Protein AF-A0A0K8TBG9-F1 (afdb_monomer_lite)

Foldseek 3Di:
DVLCVLCVLLVNNCLQPVVVLVVVLVVCVVVVVLLQSLLSCVSSVVLVSSLVSQCPDPNVVLSVLSVVQDPDLPDPSLVVLVVCLVVDPDLSSNLSSLVSNDDDQRSVSNLVSPPDDPSVSLSSLSVRHDPVSSVVSLVVVLVVCLVVLPPSSCSSVPPDPSCVSSVVVVD

Organism: Lygus hesperus (NCBI:txid30085)

pLDDT: mean 87.81, std 11.32, range [50.91, 98.06]

Radius of gyration: 16.75 Å; chains: 1; bounding box: 38×32×52 Å

Sequence (171 aa):
EIRDMALKLCNWSFIHNPPQLLKTVEALESAGEITKAAAVAVFGLQLKTAIDLLSVTEHNTVSMALSGYNNDKDSVWRQACTASRLKLQDPYLRAIFAFLTADSDNYNLVLEEEDMAVTDRIAFALSFLSDSKMIDYLIQLTDQLTADGNLAGLILTGMCSASLPLLQQYL

Secondary structure (DSSP, 8-state):
-HHHHHHHHTT-TTTT-HHHHHHHHHHHHHTT-HHHHHHHHHHTT-HHHHHHHHHTSTTHHHHHHHHT--S-TT-HHHHHHHHHHTT--SHHHHHHHHHHT-BTTB-HHHHT-TTS-HHHHHHHHHHHS-HHHHHHHHHHHHHHHHHHT-GGGHHHHTTSGGGHHHHHTT-

InterPro domains:
  IPR037593 MIOS/Sea4 [PTHR16453] (3-171)
  IPR049092 MIOS-like, alpha-solenoid domain [PF21719] (3-128)

Structure (mmCIF, N/CA/C/O backbone):
data_AF-A0A0K8TBG9-F1
#
_entry.id   AF-A0A0K8TBG9-F1
#
loop_
_atom_site.group_PDB
_atom_site.id
_atom_site.type_symbol
_atom_site.label_atom_id
_atom_site.label_alt_id
_atom_site.label_comp_id
_atom_site.label_asym_id
_atom_site.label_entity_id
_atom_site.label_seq_id
_atom_site.pdbx_PDB_ins_code
_atom_site.Cartn_x
_atom_site.Cartn_y
_atom_site.Cartn_z
_atom_site.occupancy
_atom_site.B_iso_or_equiv
_atom_site.auth_seq_id
_atom_site.auth_comp_id
_atom_site.auth_asym_id
_atom_site.auth_atom_id
_atom_site.pdbx_PDB_model_num
ATOM 1 N N . GLU A 1 1 ? -9.922 16.722 8.547 1.00 70.25 1 GLU A N 1
ATOM 2 C CA . GLU A 1 1 ? -9.680 16.810 10.005 1.00 70.25 1 GLU A CA 1
ATOM 3 C C . GLU A 1 1 ? -9.527 15.439 10.669 1.00 70.25 1 GLU A C 1
ATOM 5 O O . GLU A 1 1 ? -8.406 15.103 11.024 1.00 70.25 1 GLU A O 1
ATOM 10 N N . ILE A 1 2 ? -10.576 14.607 10.785 1.00 80.00 2 ILE A N 1
ATOM 11 C CA . ILE A 1 2 ? -10.468 13.277 11.438 1.00 80.00 2 ILE A CA 1
ATOM 12 C C . ILE A 1 2 ? -9.482 12.351 10.700 1.00 80.00 2 ILE A C 1
ATOM 14 O O . ILE A 1 2 ? -8.602 11.762 11.325 1.00 80.00 2 ILE A O 1
ATOM 18 N N . ARG A 1 3 ? -9.567 12.283 9.363 1.00 85.12 3 ARG A N 1
ATOM 19 C CA . ARG A 1 3 ? -8.637 11.508 8.519 1.00 85.12 3 ARG A CA 1
ATOM 20 C C . ARG A 1 3 ? -7.181 11.949 8.707 1.00 85.12 3 ARG A C 1
ATOM 22 O O . ARG A 1 3 ? -6.302 11.110 8.849 1.00 85.12 3 ARG A O 1
ATOM 29 N N . ASP A 1 4 ? -6.931 13.254 8.795 1.00 82.94 4 ASP A N 1
ATOM 30 C CA . ASP A 1 4 ? -5.579 13.798 8.978 1.00 82.94 4 ASP A CA 1
ATOM 31 C C . ASP A 1 4 ? -5.001 13.451 10.356 1.00 82.94 4 ASP A C 1
ATOM 33 O O . ASP A 1 4 ? -3.803 13.204 10.490 1.00 82.94 4 ASP A O 1
ATOM 37 N N . MET A 1 5 ? -5.842 13.418 11.395 1.00 82.56 5 MET A N 1
ATOM 38 C CA . MET A 1 5 ? -5.438 12.961 12.728 1.00 82.56 5 MET A CA 1
ATOM 39 C C . MET A 1 5 ? -5.117 11.464 12.729 1.00 82.56 5 MET A C 1
ATOM 41 O O . MET A 1 5 ? -4.081 11.067 13.258 1.00 82.56 5 MET A O 1
ATOM 45 N N . ALA A 1 6 ? -5.949 10.645 12.086 1.00 84.38 6 ALA A N 1
ATOM 46 C CA . ALA A 1 6 ? -5.712 9.209 11.964 1.00 84.38 6 ALA A CA 1
ATOM 47 C C . ALA A 1 6 ? -4.430 8.900 11.164 1.00 84.38 6 ALA A C 1
ATOM 49 O O . ALA A 1 6 ? -3.628 8.061 11.572 1.00 84.38 6 ALA A O 1
ATOM 50 N N . LEU A 1 7 ? -4.163 9.651 10.090 1.00 87.19 7 LEU A N 1
ATOM 51 C CA . LEU A 1 7 ? -2.911 9.551 9.335 1.00 87.19 7 LEU A CA 1
ATOM 52 C C . LEU A 1 7 ? -1.689 9.921 10.184 1.00 87.19 7 LEU A C 1
ATOM 54 O O . LEU A 1 7 ? -0.645 9.289 10.048 1.00 87.19 7 LEU A O 1
ATOM 58 N N . LYS A 1 8 ? -1.793 10.903 11.089 1.00 85.62 8 LYS A N 1
ATOM 59 C CA . LYS A 1 8 ? -0.709 11.212 12.041 1.00 85.62 8 LYS A CA 1
ATOM 60 C C . LYS A 1 8 ? -0.445 10.056 13.003 1.00 85.62 8 LYS A C 1
ATOM 62 O O . LYS A 1 8 ? 0.717 9.748 13.239 1.00 85.62 8 LYS A O 1
ATOM 67 N N . LEU A 1 9 ? -1.491 9.400 13.512 1.00 83.88 9 LEU A N 1
ATOM 68 C CA . LEU A 1 9 ? -1.347 8.223 14.381 1.00 83.88 9 LEU A CA 1
ATOM 69 C C . LEU A 1 9 ? -0.659 7.058 13.662 1.00 83.88 9 LEU A C 1
ATOM 71 O O . LEU A 1 9 ? 0.145 6.358 14.267 1.00 83.88 9 LEU A O 1
ATOM 75 N N . CYS A 1 10 ? -0.913 6.898 12.362 1.00 85.56 10 CYS A N 1
ATOM 76 C CA . CYS A 1 10 ? -0.253 5.886 11.536 1.00 85.56 10 CYS A CA 1
ATOM 77 C C . CYS A 1 10 ? 1.125 6.326 11.010 1.00 85.56 10 CYS A C 1
ATOM 79 O O . CYS A 1 10 ? 1.722 5.621 10.205 1.00 85.56 10 CYS A O 1
ATOM 81 N N . ASN A 1 11 ? 1.627 7.495 11.424 1.00 86.12 11 ASN A N 1
ATOM 82 C CA . ASN A 1 11 ? 2.865 8.105 10.935 1.00 86.12 11 ASN A CA 1
ATOM 83 C C . ASN A 1 11 ? 2.895 8.367 9.411 1.00 86.12 11 ASN A C 1
ATOM 85 O O . ASN A 1 11 ? 3.962 8.389 8.821 1.00 86.12 11 ASN A O 1
ATOM 89 N N . TRP A 1 12 ? 1.742 8.599 8.772 1.00 90.62 12 TRP A N 1
ATOM 90 C CA . TRP A 1 12 ? 1.574 8.790 7.316 1.00 90.62 12 TRP A CA 1
ATOM 91 C C . TRP A 1 12 ? 1.091 10.186 6.908 1.00 90.62 12 TRP A C 1
ATOM 93 O O . TRP A 1 12 ? 0.703 10.424 5.767 1.00 90.62 12 TRP A O 1
ATOM 103 N N . SER A 1 13 ? 1.143 11.162 7.817 1.00 86.56 13 SER A N 1
ATOM 104 C CA . SER A 1 13 ? 0.717 12.545 7.525 1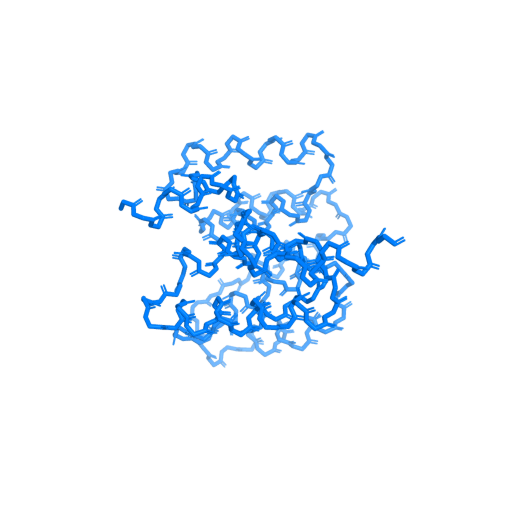.00 86.56 13 SER A CA 1
ATOM 105 C C . SER A 1 13 ? 1.457 13.224 6.355 1.00 86.56 13 SER A C 1
ATOM 107 O O . SER A 1 13 ? 1.013 14.259 5.865 1.00 86.56 13 SER A O 1
ATOM 109 N N . PHE A 1 14 ? 2.556 12.628 5.885 1.00 86.94 14 PHE A N 1
ATOM 110 C CA . PHE A 1 14 ? 3.351 13.081 4.749 1.00 86.94 14 PHE A CA 1
ATOM 111 C C . PHE A 1 14 ? 2.760 12.702 3.380 1.00 86.94 14 PHE A C 1
ATOM 113 O O . PHE A 1 14 ? 3.190 13.264 2.379 1.00 86.94 14 PHE A O 1
ATOM 120 N N . ILE A 1 15 ? 1.823 11.744 3.296 1.00 83.62 15 ILE A N 1
ATOM 121 C CA . ILE A 1 15 ? 1.458 11.085 2.025 1.00 83.62 15 ILE A CA 1
ATOM 122 C C . ILE A 1 15 ? 0.899 12.057 0.972 1.00 83.62 15 ILE A C 1
ATOM 124 O O . ILE A 1 15 ? 1.121 11.890 -0.223 1.00 83.62 15 ILE A O 1
ATOM 128 N N . HIS A 1 16 ? 0.250 13.134 1.419 1.00 83.44 16 HIS A N 1
ATOM 129 C CA . HIS A 1 16 ? -0.283 14.198 0.562 1.00 83.44 16 HIS A CA 1
ATOM 130 C C . HIS A 1 16 ? 0.645 15.430 0.461 1.00 83.44 16 HIS A C 1
ATOM 132 O O . HIS A 1 16 ? 0.248 16.468 -0.066 1.00 83.44 16 HIS A O 1
ATOM 138 N N . ASN A 1 17 ? 1.880 15.340 0.967 1.00 89.81 17 ASN A N 1
ATOM 139 C CA . ASN A 1 17 ? 2.876 16.413 0.992 1.00 89.81 17 ASN A CA 1
ATOM 140 C C . ASN A 1 17 ? 4.202 15.923 0.375 1.00 89.81 17 ASN A C 1
ATOM 142 O O . ASN A 1 17 ? 5.026 15.343 1.086 1.00 89.81 17 ASN A O 1
ATOM 146 N N . PRO A 1 18 ? 4.454 16.176 -0.926 1.00 89.19 18 PRO A N 1
ATOM 147 C CA . PRO A 1 18 ? 5.601 15.593 -1.624 1.00 89.19 18 PRO A CA 1
ATOM 148 C C . PRO A 1 18 ? 6.969 15.879 -0.969 1.00 89.19 18 PRO A C 1
ATOM 150 O O . PRO A 1 18 ? 7.742 14.937 -0.806 1.00 89.19 18 PRO A O 1
ATOM 153 N N . PRO A 1 19 ? 7.287 17.108 -0.507 1.00 92.19 19 PRO A N 1
ATOM 154 C CA . PRO A 1 19 ? 8.527 17.357 0.233 1.00 92.19 19 PRO A CA 1
ATOM 155 C C . PRO A 1 19 ? 8.695 16.524 1.510 1.00 92.19 19 PRO A C 1
ATOM 157 O O . PRO A 1 19 ? 9.807 16.111 1.828 1.00 92.19 19 PRO A O 1
ATOM 160 N N . GLN A 1 20 ? 7.621 16.310 2.274 1.00 93.06 20 GLN A N 1
ATOM 161 C CA . GLN A 1 20 ? 7.688 15.485 3.483 1.00 93.06 20 GLN A CA 1
ATOM 162 C C . GLN A 1 20 ? 7.775 14.004 3.133 1.00 93.06 20 GLN A C 1
ATOM 164 O O . GLN A 1 20 ? 8.534 13.284 3.771 1.00 93.06 20 GLN A O 1
ATOM 169 N N . LEU A 1 21 ? 7.060 13.575 2.093 1.00 93.81 21 LEU A N 1
ATOM 170 C CA . LEU A 1 21 ? 7.111 12.211 1.590 1.00 93.81 21 LEU A CA 1
ATOM 171 C C . LEU A 1 21 ? 8.533 11.820 1.195 1.00 93.81 21 LEU A C 1
ATOM 173 O O . LEU A 1 21 ? 9.009 10.783 1.640 1.00 93.81 21 LEU A O 1
ATOM 177 N N . LEU A 1 22 ? 9.233 12.660 0.426 1.00 95.06 22 LEU A N 1
ATOM 178 C CA . LEU A 1 22 ? 10.615 12.382 0.022 1.00 95.06 22 LEU A CA 1
ATOM 179 C C . LEU A 1 22 ? 11.552 12.255 1.231 1.00 95.06 22 LEU A C 1
ATOM 181 O O . LEU A 1 22 ? 12.341 11.320 1.286 1.00 95.06 22 LEU A O 1
ATOM 185 N N . LYS A 1 23 ? 11.400 13.111 2.250 1.00 95.81 23 LYS A N 1
ATOM 186 C CA . LYS A 1 23 ? 12.166 12.982 3.504 1.00 95.81 23 LYS A CA 1
ATOM 187 C C . LYS A 1 23 ? 11.872 11.679 4.241 1.00 95.81 23 LYS A C 1
ATOM 189 O O . LYS A 1 23 ? 12.774 11.084 4.820 1.00 95.81 23 LYS A O 1
ATOM 194 N N . THR A 1 24 ? 10.614 11.242 4.256 1.00 95.31 24 THR A N 1
ATOM 195 C CA . THR A 1 24 ? 10.256 9.959 4.866 1.00 95.31 24 THR A CA 1
ATOM 196 C C . THR A 1 24 ? 10.839 8.790 4.082 1.00 95.31 24 THR A C 1
ATOM 198 O O . THR A 1 24 ? 11.339 7.851 4.691 1.00 95.31 24 THR A O 1
ATOM 201 N N . VAL A 1 25 ? 10.830 8.861 2.753 1.00 96.75 25 VAL A N 1
ATOM 202 C CA . VAL A 1 25 ? 11.462 7.862 1.886 1.00 96.75 25 VAL A CA 1
ATOM 203 C C . VAL A 1 25 ? 12.968 7.766 2.169 1.00 96.75 25 VAL A C 1
ATOM 205 O O . VAL A 1 25 ? 13.455 6.667 2.408 1.00 96.75 25 VAL A O 1
ATOM 208 N N . GLU A 1 26 ? 13.680 8.894 2.254 1.00 96.81 26 GLU A N 1
ATOM 209 C CA . GLU A 1 26 ? 15.110 8.939 2.620 1.00 96.81 26 GLU A CA 1
ATOM 210 C C . GLU A 1 26 ? 15.377 8.352 4.019 1.00 96.81 26 GLU A C 1
ATOM 212 O O . GLU A 1 26 ? 16.364 7.646 4.240 1.00 96.81 26 GLU A O 1
ATOM 217 N N . ALA A 1 27 ? 14.491 8.622 4.982 1.00 96.62 27 ALA A N 1
ATOM 218 C CA . ALA A 1 27 ? 14.604 8.081 6.334 1.00 96.62 27 ALA A CA 1
ATOM 219 C C . ALA A 1 27 ? 14.397 6.557 6.371 1.00 96.62 27 ALA A C 1
ATOM 221 O O . ALA A 1 27 ? 15.136 5.861 7.066 1.00 96.62 27 ALA A O 1
ATOM 222 N N . LEU A 1 28 ? 13.425 6.037 5.613 1.00 96.38 28 LEU A N 1
ATOM 223 C CA . LEU A 1 28 ? 13.172 4.599 5.480 1.00 96.38 28 LEU A CA 1
ATOM 224 C C . LEU A 1 28 ? 14.326 3.887 4.765 1.00 96.38 28 LEU A C 1
ATOM 226 O O . LEU A 1 28 ? 14.758 2.828 5.212 1.00 96.38 28 LEU A O 1
ATOM 230 N N . GLU A 1 29 ? 14.868 4.492 3.707 1.00 96.50 29 GLU A N 1
ATOM 231 C CA . GLU A 1 29 ? 16.061 3.993 3.017 1.00 96.50 29 GLU A CA 1
ATOM 232 C C . GLU A 1 29 ? 17.256 3.913 3.978 1.00 96.50 29 GLU A C 1
ATOM 234 O O . GLU A 1 29 ? 17.906 2.874 4.079 1.00 96.50 29 GLU A O 1
ATOM 239 N N . SER A 1 30 ? 17.490 4.971 4.762 1.00 96.38 30 SER A N 1
ATOM 240 C CA . SER A 1 30 ? 18.565 5.015 5.766 1.00 96.38 30 SER A CA 1
ATOM 241 C C . SER A 1 30 ? 18.387 3.981 6.886 1.00 96.38 30 SER A C 1
ATOM 243 O O . SER A 1 30 ? 19.370 3.547 7.486 1.00 96.38 30 SER A O 1
ATOM 245 N N . ALA A 1 31 ? 17.146 3.582 7.172 1.00 96.12 31 ALA A N 1
ATOM 246 C CA . ALA A 1 31 ? 16.812 2.526 8.126 1.00 96.12 31 ALA A CA 1
ATOM 247 C C . ALA A 1 31 ? 16.921 1.106 7.532 1.00 96.12 31 ALA A C 1
ATOM 249 O O . ALA A 1 31 ? 16.761 0.128 8.261 1.00 96.12 31 ALA A O 1
ATOM 250 N N . GLY A 1 32 ? 17.199 0.977 6.230 1.00 95.62 32 GLY A N 1
ATOM 251 C CA . GLY A 1 32 ? 17.267 -0.302 5.520 1.00 95.62 32 GLY A CA 1
ATOM 252 C C . GLY A 1 32 ? 15.909 -0.845 5.058 1.00 95.62 32 GLY A C 1
ATOM 253 O O . GLY A 1 32 ? 15.856 -1.919 4.465 1.00 95.62 32 GLY A O 1
ATOM 254 N N . GLU A 1 33 ? 14.811 -0.112 5.264 1.00 96.31 33 GLU A N 1
ATOM 255 C CA . GLU A 1 33 ? 13.458 -0.498 4.841 1.00 96.31 33 GLU A CA 1
ATOM 256 C C . GLU A 1 33 ? 13.192 -0.090 3.378 1.00 96.31 33 GLU A C 1
ATOM 258 O O . GLU A 1 33 ? 12.253 0.647 3.069 1.00 96.31 33 GLU A O 1
ATOM 263 N N . ILE A 1 34 ? 14.040 -0.553 2.453 1.00 97.44 34 ILE A N 1
ATOM 264 C CA . ILE A 1 34 ? 14.048 -0.089 1.054 1.00 97.44 34 ILE A CA 1
ATOM 265 C C . ILE A 1 34 ? 12.740 -0.429 0.322 1.00 97.44 34 ILE A C 1
ATOM 267 O O . ILE A 1 34 ? 12.198 0.407 -0.402 1.00 97.44 34 ILE A O 1
ATOM 271 N N . THR A 1 35 ? 12.198 -1.636 0.507 1.00 97.56 35 THR A N 1
ATOM 272 C CA . THR A 1 35 ? 10.962 -2.069 -0.171 1.00 97.56 35 THR A CA 1
ATOM 273 C C . THR A 1 35 ? 9.750 -1.264 0.291 1.00 97.56 35 THR A C 1
ATOM 275 O O . THR A 1 35 ? 8.944 -0.824 -0.533 1.00 97.56 35 THR A O 1
ATOM 278 N N . LYS A 1 36 ? 9.673 -0.962 1.591 1.00 97.50 36 LYS A N 1
ATOM 279 C CA . LYS A 1 36 ? 8.682 -0.043 2.155 1.00 97.50 36 LYS A CA 1
ATOM 280 C C . LYS A 1 36 ? 8.869 1.384 1.648 1.00 97.50 36 LYS A C 1
ATOM 282 O O . LYS A 1 36 ? 7.885 2.014 1.266 1.00 97.50 36 LYS A O 1
ATOM 287 N N . ALA A 1 37 ? 10.104 1.889 1.602 1.00 97.56 37 ALA A N 1
ATOM 288 C CA . ALA A 1 37 ? 10.408 3.212 1.057 1.00 97.56 37 ALA A CA 1
ATOM 289 C C . ALA A 1 37 ? 9.917 3.339 -0.396 1.00 97.56 37 ALA A C 1
ATOM 291 O O . ALA A 1 37 ? 9.247 4.311 -0.751 1.00 97.56 37 ALA A O 1
ATOM 292 N N . ALA A 1 38 ? 10.166 2.312 -1.213 1.00 98.06 38 ALA A N 1
ATOM 293 C CA . ALA A 1 38 ? 9.673 2.240 -2.581 1.00 98.06 38 ALA A CA 1
ATOM 294 C C . ALA A 1 38 ? 8.137 2.198 -2.643 1.00 98.06 38 ALA A C 1
ATOM 296 O O . ALA A 1 38 ? 7.550 2.921 -3.445 1.00 98.06 38 ALA A O 1
ATOM 297 N N . ALA A 1 39 ? 7.469 1.420 -1.785 1.00 97.62 39 ALA A N 1
ATOM 298 C CA . ALA A 1 39 ? 6.005 1.369 -1.749 1.00 97.62 39 ALA A CA 1
ATOM 299 C C . ALA A 1 39 ? 5.387 2.719 -1.381 1.00 97.62 39 ALA A C 1
ATOM 301 O O . ALA A 1 39 ? 4.499 3.203 -2.083 1.00 97.62 39 ALA A O 1
ATOM 302 N N . VAL A 1 40 ? 5.918 3.377 -0.349 1.00 96.50 40 VAL A N 1
ATOM 303 C CA . VAL A 1 40 ? 5.511 4.729 0.047 1.00 96.50 40 VAL A CA 1
ATOM 304 C C . VAL A 1 40 ? 5.703 5.727 -1.101 1.00 96.50 40 VAL A C 1
ATOM 306 O O . VAL A 1 40 ? 4.807 6.528 -1.376 1.00 96.50 40 VAL A O 1
ATOM 309 N N . ALA A 1 41 ? 6.831 5.656 -1.814 1.00 96.88 41 ALA A N 1
ATOM 310 C CA . ALA A 1 41 ? 7.078 6.490 -2.986 1.00 96.88 41 ALA A CA 1
ATOM 311 C C . ALA A 1 41 ? 6.058 6.230 -4.109 1.00 96.88 41 ALA A C 1
ATOM 313 O O . ALA A 1 41 ? 5.522 7.184 -4.675 1.00 96.88 41 ALA A O 1
ATOM 314 N N . VAL A 1 42 ? 5.736 4.964 -4.401 1.00 96.69 42 VAL A N 1
ATOM 315 C CA . VAL A 1 42 ? 4.729 4.590 -5.408 1.00 96.69 42 VAL A CA 1
ATOM 316 C C . VAL A 1 42 ? 3.335 5.091 -5.024 1.00 96.69 42 VAL A C 1
ATOM 318 O O . VAL A 1 42 ? 2.661 5.687 -5.864 1.00 96.69 42 VAL A O 1
ATOM 321 N N . PHE A 1 43 ? 2.909 4.915 -3.772 1.00 95.44 43 PHE A N 1
ATOM 322 C CA . PHE A 1 43 ? 1.614 5.412 -3.292 1.00 95.44 43 PHE A CA 1
ATOM 323 C C . PHE A 1 43 ? 1.529 6.942 -3.377 1.00 95.44 43 PHE A C 1
ATOM 325 O O . PHE A 1 43 ? 0.504 7.493 -3.768 1.00 95.44 43 PHE A O 1
ATOM 332 N N . GLY A 1 44 ? 2.638 7.637 -3.112 1.00 93.69 44 GLY A N 1
ATOM 333 C CA . GLY A 1 44 ? 2.787 9.078 -3.331 1.00 93.69 44 GLY A CA 1
ATOM 334 C C . GLY A 1 44 ? 2.937 9.520 -4.788 1.00 93.69 44 GLY A C 1
ATOM 335 O O . GLY A 1 44 ? 3.270 10.682 -5.041 1.00 93.69 44 GLY A O 1
ATOM 336 N N . LEU A 1 45 ? 2.763 8.604 -5.746 1.00 93.31 45 LEU A N 1
ATOM 337 C CA . LEU A 1 45 ? 2.940 8.812 -7.186 1.00 93.31 45 LEU A CA 1
ATOM 338 C C . LEU A 1 45 ? 4.350 9.292 -7.589 1.00 93.31 45 LEU A C 1
ATOM 340 O O . LEU A 1 45 ? 4.550 9.802 -8.691 1.00 93.31 45 LEU A O 1
ATOM 344 N N . GLN A 1 46 ? 5.354 9.091 -6.733 1.00 95.44 46 GLN A N 1
ATOM 345 C CA . GLN A 1 46 ? 6.767 9.366 -7.006 1.00 95.44 46 GLN A CA 1
ATOM 346 C C . GLN A 1 46 ? 7.441 8.136 -7.635 1.00 95.44 46 GLN A C 1
ATOM 348 O O . GLN A 1 46 ? 8.416 7.597 -7.110 1.00 95.44 46 GLN A O 1
ATOM 353 N N . LEU A 1 47 ? 6.919 7.680 -8.782 1.00 95.38 47 LEU A N 1
ATOM 354 C CA . LEU A 1 47 ? 7.399 6.465 -9.461 1.00 95.38 47 LEU A CA 1
ATOM 355 C C . LEU A 1 47 ? 8.902 6.499 -9.750 1.00 95.38 47 LEU A C 1
ATOM 357 O O . LEU A 1 47 ? 9.580 5.493 -9.575 1.00 95.38 47 LEU A O 1
ATOM 361 N N . LYS A 1 48 ? 9.433 7.661 -10.148 1.00 96.25 48 LYS A N 1
ATOM 362 C CA . LYS A 1 48 ? 10.865 7.822 -10.419 1.00 96.25 48 LYS A CA 1
ATOM 363 C C . LYS A 1 48 ? 11.715 7.518 -9.183 1.00 96.25 48 LYS A C 1
ATOM 365 O O . LYS A 1 48 ? 12.669 6.761 -9.284 1.00 96.25 48 LYS A O 1
ATOM 370 N N . THR A 1 49 ? 11.329 8.041 -8.021 1.00 96.94 49 THR A N 1
ATOM 371 C CA . THR A 1 49 ? 12.025 7.780 -6.754 1.00 96.94 49 THR A CA 1
ATOM 372 C C . THR A 1 49 ? 12.017 6.290 -6.416 1.00 96.94 49 THR A C 1
ATOM 374 O O . THR A 1 49 ? 13.051 5.741 -6.058 1.00 96.94 49 THR A O 1
ATOM 377 N N . ALA A 1 50 ? 10.880 5.611 -6.591 1.00 97.62 50 ALA A N 1
ATOM 378 C CA . ALA A 1 50 ? 10.793 4.168 -6.366 1.00 97.62 50 ALA A CA 1
ATOM 379 C C . ALA A 1 50 ? 11.674 3.358 -7.338 1.00 97.62 50 ALA A C 1
ATOM 381 O O . ALA A 1 50 ? 12.320 2.395 -6.930 1.00 97.62 50 ALA A O 1
ATOM 382 N N . ILE A 1 51 ? 11.716 3.753 -8.616 1.00 97.75 51 ILE A N 1
ATOM 383 C CA . ILE A 1 51 ? 12.576 3.140 -9.639 1.00 97.75 51 ILE A CA 1
ATOM 384 C C . ILE A 1 51 ? 14.046 3.279 -9.244 1.00 97.75 51 ILE A C 1
ATOM 386 O O . ILE A 1 51 ? 14.759 2.273 -9.244 1.00 97.75 51 ILE A O 1
ATOM 390 N N . ASP A 1 52 ? 14.473 4.490 -8.880 1.00 97.44 52 ASP A N 1
ATOM 391 C CA . ASP A 1 52 ? 15.856 4.791 -8.509 1.00 97.44 52 ASP A CA 1
ATOM 392 C C . ASP A 1 52 ? 16.281 3.955 -7.285 1.00 97.44 52 ASP A C 1
ATOM 394 O O . ASP A 1 52 ? 17.293 3.254 -7.358 1.00 97.44 52 ASP A O 1
ATOM 398 N N . LEU A 1 53 ? 15.455 3.912 -6.229 1.00 97.00 53 LEU A N 1
ATOM 399 C CA . LEU A 1 53 ? 15.692 3.111 -5.016 1.00 97.00 53 LEU A CA 1
ATOM 400 C C . LEU A 1 53 ? 15.873 1.618 -5.306 1.00 97.00 53 LEU A C 1
ATOM 402 O O . LEU A 1 53 ? 16.802 0.985 -4.814 1.00 97.00 53 LEU A O 1
ATOM 406 N N . LEU A 1 54 ? 14.979 1.035 -6.107 1.00 97.38 54 LEU A N 1
ATOM 407 C CA . LEU A 1 54 ? 14.988 -0.404 -6.380 1.00 97.38 54 LEU A CA 1
ATOM 408 C C . LEU A 1 54 ? 16.028 -0.807 -7.437 1.00 97.38 54 LEU A C 1
ATOM 410 O O . LEU A 1 54 ? 16.367 -1.983 -7.545 1.00 97.38 54 LEU A O 1
ATOM 414 N N . SER A 1 55 ? 16.526 0.133 -8.245 1.00 96.81 55 SER A N 1
ATOM 415 C CA . SER A 1 55 ? 17.452 -0.166 -9.349 1.00 96.81 55 SER A CA 1
ATOM 416 C C . SER A 1 55 ? 18.811 -0.694 -8.881 1.00 96.81 55 SER A C 1
ATOM 418 O O . SER A 1 55 ? 19.461 -1.451 -9.604 1.00 96.81 55 SER A O 1
ATOM 420 N N . VAL A 1 56 ? 19.221 -0.315 -7.669 1.00 94.69 56 VAL A N 1
ATOM 421 C CA . VAL A 1 56 ? 20.520 -0.656 -7.073 1.00 94.69 56 VAL A CA 1
ATOM 422 C C . VAL A 1 56 ? 20.458 -1.854 -6.121 1.00 94.69 56 VAL A C 1
ATOM 424 O O . VAL A 1 56 ? 21.479 -2.218 -5.541 1.00 94.69 56 VAL A O 1
ATOM 427 N N . THR A 1 57 ? 19.288 -2.480 -5.964 1.00 94.88 57 THR A N 1
ATOM 428 C CA . THR A 1 57 ? 19.080 -3.641 -5.084 1.00 94.88 57 THR A CA 1
ATOM 429 C C . THR A 1 57 ? 18.845 -4.925 -5.879 1.00 94.88 57 THR A C 1
ATOM 431 O O . THR A 1 57 ? 18.744 -4.929 -7.110 1.00 94.88 57 THR A O 1
ATOM 434 N N . GLU A 1 58 ? 18.695 -6.048 -5.178 1.00 93.31 58 GL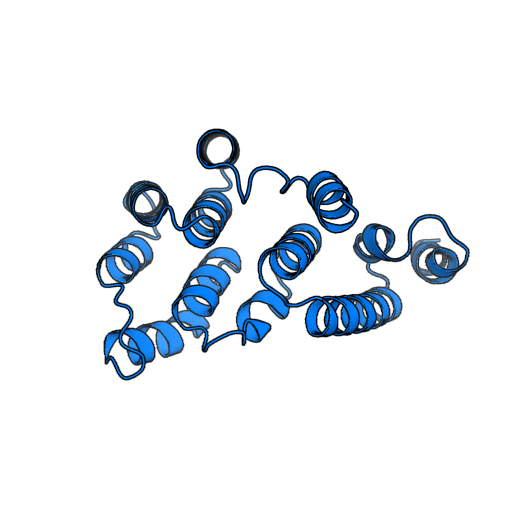U A N 1
ATOM 435 C CA . GLU A 1 58 ? 18.239 -7.322 -5.742 1.00 93.31 58 GLU A CA 1
ATOM 436 C C . GLU A 1 58 ? 16.825 -7.261 -6.358 1.00 93.31 58 GLU A C 1
ATOM 438 O O . GLU A 1 58 ? 16.405 -8.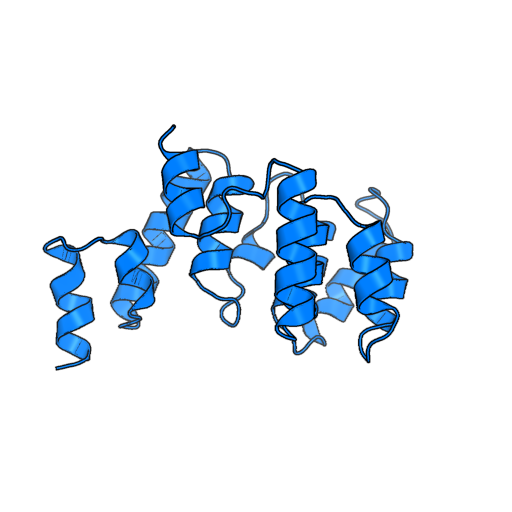191 -7.050 1.00 93.31 58 GLU A O 1
ATOM 443 N N . HIS A 1 59 ? 16.093 -6.162 -6.153 1.00 94.31 59 HIS A N 1
ATOM 444 C CA . HIS A 1 59 ? 14.758 -5.920 -6.698 1.00 94.31 59 HIS A CA 1
ATOM 445 C C . HIS A 1 59 ? 14.765 -5.085 -7.988 1.00 94.31 59 HIS A C 1
ATOM 447 O O . HIS A 1 59 ? 13.727 -4.559 -8.399 1.00 94.31 59 HIS A O 1
ATOM 453 N N . ASN A 1 60 ? 15.901 -5.005 -8.685 1.00 93.31 60 ASN A N 1
ATOM 454 C CA . ASN A 1 60 ? 16.033 -4.304 -9.966 1.00 93.31 60 ASN A CA 1
ATOM 455 C C . ASN A 1 60 ? 15.009 -4.749 -11.036 1.00 93.31 60 ASN A C 1
ATOM 457 O O . ASN A 1 60 ? 14.600 -3.955 -11.881 1.00 93.31 60 ASN A O 1
ATOM 461 N N . THR A 1 61 ? 14.532 -5.994 -10.981 1.00 92.88 61 THR A N 1
ATOM 462 C CA . THR A 1 61 ? 13.458 -6.507 -11.847 1.00 92.88 61 THR A CA 1
ATOM 463 C C . THR A 1 61 ? 12.128 -5.794 -11.603 1.00 92.88 61 THR A C 1
ATOM 465 O O . THR A 1 61 ? 11.395 -5.518 -12.553 1.00 92.88 61 THR A O 1
ATOM 468 N N . VAL A 1 62 ? 11.835 -5.424 -10.353 1.00 94.62 62 VAL A N 1
ATOM 469 C CA . VAL A 1 62 ? 10.674 -4.602 -9.995 1.00 94.62 62 VAL A CA 1
ATOM 470 C C . VAL A 1 62 ? 10.877 -3.170 -10.484 1.00 94.62 62 VAL A C 1
ATOM 472 O O . VAL A 1 62 ? 9.971 -2.627 -11.105 1.00 94.62 62 VAL A O 1
ATOM 475 N N . SER A 1 63 ? 12.070 -2.587 -10.317 1.00 95.25 63 SER A N 1
ATOM 476 C CA . SER A 1 63 ? 12.416 -1.270 -10.892 1.00 95.25 63 SER A CA 1
ATOM 477 C C . SER A 1 63 ? 12.186 -1.222 -12.415 1.00 95.25 63 SER A C 1
ATOM 479 O O . SER A 1 63 ? 11.565 -0.296 -12.949 1.00 95.25 63 SER A O 1
ATOM 481 N N . MET A 1 64 ? 12.598 -2.278 -13.122 1.00 93.56 64 MET A N 1
ATOM 482 C CA . MET A 1 64 ? 12.356 -2.425 -14.556 1.00 93.56 64 MET A CA 1
ATOM 483 C C . MET A 1 64 ? 10.859 -2.533 -14.878 1.00 93.56 64 MET A C 1
ATOM 485 O O . MET A 1 64 ? 10.387 -1.882 -15.810 1.00 93.56 64 MET A O 1
ATOM 489 N N . ALA A 1 65 ? 10.095 -3.305 -14.098 1.00 93.75 65 ALA A N 1
ATOM 490 C CA . ALA A 1 65 ? 8.645 -3.404 -14.264 1.00 93.75 65 ALA A CA 1
ATOM 491 C C . ALA A 1 65 ? 7.946 -2.051 -14.045 1.00 93.75 65 ALA A C 1
ATOM 493 O O . ALA A 1 65 ? 7.080 -1.682 -14.838 1.00 93.75 65 ALA A O 1
ATOM 494 N N . LEU A 1 66 ? 8.362 -1.285 -13.030 1.00 94.81 66 LEU A N 1
ATOM 495 C CA . LEU A 1 66 ? 7.856 0.062 -12.747 1.00 94.81 66 LEU A CA 1
ATOM 496 C C . LEU A 1 66 ? 8.137 1.044 -13.886 1.00 94.81 66 LEU A C 1
ATOM 498 O O . LEU A 1 66 ? 7.277 1.850 -14.227 1.00 94.81 66 LEU A O 1
ATOM 502 N N . SER A 1 67 ? 9.305 0.941 -14.519 1.00 93.56 67 SER A N 1
ATOM 503 C CA . SER A 1 67 ? 9.671 1.775 -15.672 1.00 93.56 67 SER A CA 1
ATOM 504 C C . SER A 1 67 ? 8.767 1.534 -16.890 1.00 93.56 67 SER A C 1
ATOM 506 O O . SER A 1 67 ? 8.622 2.415 -17.734 1.00 93.56 67 SER A O 1
ATOM 508 N N . GLY A 1 68 ? 8.155 0.348 -16.985 1.00 90.19 68 GLY A N 1
ATOM 509 C CA . GLY A 1 68 ? 7.188 -0.009 -18.026 1.00 90.19 68 GLY A CA 1
ATOM 510 C C . GLY A 1 68 ? 5.732 0.331 -17.693 1.00 90.19 68 GLY A C 1
ATOM 511 O O . GLY A 1 68 ? 4.858 0.042 -18.515 1.00 90.19 68 GLY A O 1
ATOM 512 N N . TYR A 1 69 ? 5.462 0.908 -16.514 1.00 91.19 69 TYR A N 1
ATOM 513 C CA . TYR A 1 69 ? 4.108 1.256 -16.095 1.00 91.19 69 TYR A CA 1
ATOM 514 C C . TYR A 1 69 ? 3.433 2.178 -17.111 1.00 91.19 69 TYR A C 1
ATOM 516 O O . TYR A 1 69 ? 3.983 3.189 -17.552 1.00 91.19 69 TYR A O 1
ATOM 524 N N . ASN A 1 70 ? 2.198 1.835 -17.444 1.00 85.56 70 ASN A N 1
ATOM 525 C CA . ASN A 1 70 ? 1.308 2.655 -18.238 1.00 85.56 70 ASN A CA 1
ATOM 526 C C . ASN A 1 70 ? -0.111 2.527 -17.676 1.00 85.56 70 ASN A C 1
ATOM 528 O O . ASN A 1 70 ? -0.437 1.568 -16.983 1.00 85.56 70 ASN A O 1
ATOM 532 N N . ASN A 1 71 ? -0.957 3.505 -17.981 1.00 80.75 71 ASN A N 1
ATOM 533 C CA . ASN A 1 71 ? -2.328 3.551 -17.476 1.00 80.75 71 ASN A CA 1
ATOM 534 C C . ASN A 1 71 ? -3.314 2.721 -18.329 1.00 80.75 71 ASN A C 1
ATOM 536 O O . ASN A 1 71 ? -4.524 2.929 -18.248 1.00 80.75 71 ASN A O 1
ATOM 540 N N . ASP A 1 72 ? -2.817 1.839 -19.203 1.00 85.88 72 ASP A N 1
ATOM 541 C CA . ASP A 1 72 ? -3.660 1.002 -20.054 1.00 85.88 72 ASP A CA 1
ATOM 542 C C . ASP A 1 72 ? -4.088 -0.263 -19.297 1.00 85.88 72 ASP A C 1
ATOM 544 O O . ASP A 1 72 ? -3.279 -1.128 -18.935 1.00 85.88 72 ASP A O 1
ATOM 548 N N . LYS A 1 73 ? -5.400 -0.346 -19.052 1.00 77.25 73 LYS A N 1
ATOM 549 C CA . LYS A 1 73 ? -6.032 -1.375 -18.227 1.00 77.25 73 LYS A CA 1
ATOM 550 C C . LYS A 1 73 ? -6.014 -2.758 -18.870 1.00 77.25 73 LYS A C 1
ATOM 552 O O . LYS A 1 73 ? -6.030 -3.728 -18.119 1.00 77.25 73 LYS A O 1
ATOM 557 N N . ASP A 1 74 ? -5.932 -2.841 -20.196 1.00 77.81 74 ASP A N 1
ATOM 558 C CA . ASP A 1 74 ? -5.914 -4.106 -20.943 1.00 77.81 74 ASP A CA 1
ATOM 559 C C . ASP A 1 74 ? -4.500 -4.481 -21.414 1.00 77.81 74 ASP A C 1
ATOM 561 O O . ASP A 1 74 ? -4.305 -5.408 -22.206 1.00 77.81 74 ASP A O 1
ATOM 565 N N . SER A 1 75 ? -3.485 -3.773 -20.911 1.00 86.75 75 SER A N 1
ATOM 566 C CA . SER A 1 75 ? -2.111 -3.958 -21.348 1.00 86.75 75 SER A CA 1
ATOM 567 C C . SER A 1 75 ? -1.539 -5.324 -20.955 1.00 86.75 75 SER A C 1
ATOM 569 O O . SER A 1 75 ? -1.775 -5.873 -19.874 1.00 86.75 75 SER A O 1
ATOM 571 N N . VAL A 1 76 ? -0.666 -5.838 -21.825 1.00 89.12 76 VAL A N 1
ATOM 572 C CA . VAL A 1 76 ? 0.180 -7.012 -21.542 1.00 89.12 76 VAL A CA 1
ATOM 573 C C . VAL A 1 76 ? 1.018 -6.791 -20.279 1.00 89.12 76 VAL A C 1
ATOM 575 O O . VAL A 1 76 ? 1.257 -7.730 -19.520 1.00 89.12 76 VAL A O 1
ATOM 578 N N . TRP A 1 77 ? 1.426 -5.543 -20.027 1.00 91.56 77 TRP A N 1
ATOM 579 C CA . TRP A 1 77 ? 2.141 -5.155 -18.815 1.00 91.56 77 TRP A CA 1
ATOM 580 C C . TRP A 1 77 ? 1.334 -5.495 -17.559 1.00 91.56 77 TRP A C 1
ATOM 582 O O . TRP A 1 77 ? 1.850 -6.175 -16.673 1.00 91.56 77 TRP A O 1
ATOM 592 N N . ARG A 1 78 ? 0.051 -5.112 -17.512 1.00 90.12 78 ARG A N 1
ATOM 593 C CA . ARG A 1 78 ? -0.800 -5.356 -16.343 1.00 90.12 78 ARG A CA 1
ATOM 594 C C . ARG A 1 78 ? -0.952 -6.847 -16.064 1.00 90.12 78 ARG A C 1
ATOM 596 O O . ARG A 1 78 ? -0.732 -7.278 -14.935 1.00 90.12 78 ARG A O 1
ATOM 603 N N . GLN A 1 79 ? -1.226 -7.643 -17.099 1.00 89.38 79 GLN A N 1
ATOM 604 C CA . GLN A 1 79 ? -1.328 -9.103 -16.977 1.00 89.38 79 GLN A CA 1
ATOM 605 C C . GLN A 1 79 ? -0.024 -9.724 -16.450 1.00 89.38 79 GLN A C 1
ATOM 607 O O . GLN A 1 79 ? -0.049 -10.563 -15.545 1.00 89.38 79 GLN A O 1
ATOM 612 N N . ALA A 1 80 ? 1.125 -9.281 -16.972 1.00 90.31 80 ALA A N 1
ATOM 613 C CA . ALA A 1 80 ? 2.435 -9.757 -16.539 1.00 90.31 80 ALA A CA 1
ATOM 614 C C . ALA A 1 80 ? 2.751 -9.370 -15.083 1.00 90.31 80 ALA A C 1
ATOM 616 O O . ALA A 1 80 ? 3.259 -10.203 -14.324 1.00 90.31 80 ALA A O 1
ATOM 617 N N . CYS A 1 81 ? 2.422 -8.144 -14.666 1.00 91.38 81 CYS A N 1
ATOM 618 C CA . CYS A 1 81 ? 2.595 -7.674 -13.291 1.00 91.38 81 CYS A CA 1
ATOM 619 C C . CYS A 1 81 ? 1.703 -8.435 -12.309 1.00 91.38 81 CYS A C 1
ATOM 621 O O . CYS A 1 81 ? 2.202 -8.920 -11.293 1.00 91.38 81 CYS A O 1
ATOM 623 N N . THR A 1 82 ? 0.421 -8.629 -12.630 1.00 90.25 82 THR A N 1
ATOM 624 C CA . THR A 1 82 ? -0.501 -9.413 -11.795 1.00 90.25 82 THR A CA 1
ATOM 625 C C . THR A 1 82 ? -0.010 -10.852 -11.614 1.00 90.25 82 THR A C 1
ATOM 627 O O . THR A 1 82 ? 0.012 -11.352 -10.490 1.00 90.25 82 THR A O 1
ATOM 630 N N . ALA A 1 83 ? 0.459 -11.505 -12.685 1.00 90.44 83 ALA A N 1
ATOM 631 C CA . ALA A 1 83 ? 1.005 -12.862 -12.607 1.00 90.44 83 ALA A CA 1
ATOM 632 C C . ALA A 1 83 ? 2.324 -12.935 -11.815 1.00 90.44 83 ALA A C 1
ATOM 634 O O . ALA A 1 83 ? 2.591 -13.920 -11.124 1.00 90.44 83 ALA A O 1
ATOM 635 N N . SER A 1 84 ? 3.160 -11.899 -11.910 1.00 91.00 84 SER A N 1
ATOM 636 C CA . SER A 1 84 ? 4.455 -11.841 -11.222 1.00 91.00 84 SER A CA 1
ATOM 637 C C . SER A 1 84 ? 4.325 -11.497 -9.739 1.00 91.00 84 SER A C 1
ATOM 639 O O . SER A 1 84 ? 5.154 -11.951 -8.954 1.00 91.00 84 SER A O 1
ATOM 641 N N . ARG A 1 85 ? 3.271 -10.771 -9.333 1.00 93.19 85 ARG A N 1
ATOM 642 C CA . ARG A 1 85 ? 3.010 -10.391 -7.933 1.00 93.19 85 ARG A CA 1
ATOM 643 C C . ARG A 1 85 ? 3.041 -11.594 -6.990 1.00 93.19 85 ARG A C 1
ATOM 645 O O . ARG A 1 85 ? 3.680 -11.530 -5.949 1.00 93.19 85 ARG A O 1
ATOM 652 N N . LEU A 1 86 ? 2.423 -12.709 -7.386 1.00 89.56 86 LEU A N 1
ATOM 653 C CA . LEU A 1 86 ? 2.345 -13.935 -6.576 1.00 89.56 86 LEU A CA 1
ATOM 654 C C . LEU A 1 86 ? 3.708 -14.602 -6.318 1.00 89.56 86 LEU A C 1
ATOM 656 O O . LEU A 1 86 ? 3.803 -15.495 -5.484 1.00 89.56 86 LEU A O 1
ATOM 660 N N . LYS A 1 87 ? 4.757 -14.203 -7.044 1.00 92.12 87 LYS A N 1
ATOM 661 C CA . LYS A 1 87 ? 6.121 -14.730 -6.885 1.00 92.12 87 LYS A CA 1
ATOM 662 C C . LYS A 1 87 ? 6.989 -13.851 -5.981 1.00 92.12 87 LYS A C 1
ATOM 664 O O . LYS A 1 87 ? 8.114 -14.237 -5.673 1.00 92.12 87 LYS A O 1
ATOM 669 N N . LEU A 1 88 ? 6.501 -12.670 -5.598 1.00 93.69 88 LEU A N 1
ATOM 670 C CA . LEU A 1 88 ? 7.227 -11.736 -4.746 1.00 93.69 88 LEU A CA 1
ATOM 671 C C . LEU A 1 88 ? 7.070 -12.138 -3.278 1.00 93.69 88 LEU A C 1
ATOM 673 O O . LEU A 1 88 ? 5.957 -12.293 -2.776 1.00 93.69 88 LEU A O 1
ATOM 677 N N . GLN A 1 89 ? 8.202 -12.275 -2.592 1.00 93.88 89 GLN A N 1
ATOM 678 C CA . GLN A 1 89 ? 8.236 -12.624 -1.170 1.00 93.88 89 GLN A CA 1
ATOM 679 C C . GLN A 1 89 ? 7.983 -11.410 -0.274 1.00 93.88 89 GLN A C 1
ATOM 681 O O . GLN A 1 89 ? 7.325 -11.533 0.753 1.00 93.88 89 GLN A O 1
ATOM 686 N N . ASP A 1 90 ? 8.468 -10.236 -0.681 1.00 96.50 90 ASP A N 1
ATOM 687 C CA . ASP A 1 90 ? 8.304 -9.009 0.090 1.00 96.50 90 ASP A CA 1
ATOM 688 C C . ASP A 1 90 ? 6.875 -8.436 -0.064 1.00 96.50 90 ASP A C 1
ATOM 690 O O . ASP A 1 90 ? 6.416 -8.235 -1.199 1.00 96.50 90 ASP A O 1
ATOM 694 N N . PRO A 1 91 ? 6.167 -8.159 1.047 1.00 97.25 91 PRO A N 1
ATOM 695 C CA . PRO A 1 91 ? 4.793 -7.661 1.011 1.00 97.25 91 PRO A CA 1
ATOM 696 C C . PRO A 1 91 ? 4.650 -6.268 0.410 1.00 97.25 91 PRO A C 1
ATOM 698 O O . PRO A 1 91 ? 3.664 -5.998 -0.273 1.00 97.25 91 PRO A O 1
ATOM 701 N N . TYR A 1 92 ? 5.626 -5.382 0.604 1.00 97.69 92 TYR A N 1
ATOM 702 C CA . TYR A 1 92 ? 5.571 -4.031 0.054 1.00 97.69 92 TYR A CA 1
ATOM 703 C C . TYR A 1 92 ? 5.742 -4.054 -1.464 1.00 97.69 92 TYR A C 1
ATOM 705 O O . TYR A 1 92 ? 5.042 -3.329 -2.170 1.00 97.69 92 TYR A O 1
ATOM 713 N N . LEU A 1 93 ? 6.583 -4.942 -2.000 1.00 97.56 93 LEU A N 1
ATOM 714 C CA . LEU A 1 93 ? 6.677 -5.145 -3.449 1.00 97.56 93 LEU A CA 1
ATOM 715 C C . LEU A 1 93 ? 5.382 -5.728 -4.034 1.00 97.56 93 LEU A C 1
ATOM 717 O O . LEU A 1 93 ? 4.953 -5.312 -5.116 1.00 97.56 93 LEU A O 1
ATOM 721 N N . ARG A 1 94 ? 4.719 -6.653 -3.320 1.00 97.12 94 ARG A N 1
ATOM 722 C CA . ARG A 1 94 ? 3.383 -7.131 -3.716 1.00 97.12 94 ARG A CA 1
ATOM 723 C C . ARG A 1 94 ? 2.363 -5.998 -3.722 1.00 97.12 94 ARG A C 1
ATOM 725 O O . ARG A 1 94 ? 1.632 -5.863 -4.705 1.00 97.12 94 ARG A O 1
ATOM 732 N N . ALA A 1 95 ? 2.367 -5.163 -2.686 1.00 97.25 95 ALA A N 1
ATOM 733 C CA . ALA A 1 95 ? 1.485 -4.011 -2.551 1.00 97.25 95 ALA A CA 1
ATOM 734 C C . ALA A 1 95 ? 1.703 -2.970 -3.665 1.00 97.25 95 ALA A C 1
ATOM 736 O O . ALA A 1 95 ? 0.733 -2.438 -4.200 1.00 97.25 95 ALA A O 1
ATOM 737 N N . ILE A 1 96 ? 2.949 -2.733 -4.092 1.00 96.81 96 ILE A N 1
ATOM 738 C CA . ILE A 1 96 ? 3.270 -1.877 -5.247 1.00 96.81 96 ILE A CA 1
ATOM 739 C C . ILE A 1 96 ? 2.565 -2.378 -6.512 1.00 96.81 96 ILE A C 1
ATOM 741 O O . ILE A 1 96 ? 1.880 -1.612 -7.191 1.00 96.81 96 ILE A O 1
ATOM 745 N N . PHE A 1 97 ? 2.705 -3.668 -6.837 1.00 95.62 97 PHE A N 1
ATOM 746 C CA . PHE A 1 97 ? 2.050 -4.239 -8.017 1.00 95.62 97 PHE A CA 1
ATOM 747 C C . PHE A 1 97 ? 0.532 -4.258 -7.867 1.00 95.62 97 PHE A C 1
ATOM 749 O O . PHE A 1 97 ? -0.170 -3.944 -8.825 1.00 95.62 97 PHE A O 1
ATOM 756 N N . ALA A 1 98 ? 0.013 -4.579 -6.682 1.00 95.50 98 ALA A N 1
ATOM 757 C CA . ALA A 1 98 ? -1.416 -4.525 -6.401 1.00 95.50 98 ALA A CA 1
ATOM 758 C C . ALA A 1 98 ? -1.987 -3.117 -6.628 1.00 95.50 98 ALA A C 1
ATOM 760 O O . ALA A 1 98 ? -3.019 -2.982 -7.275 1.00 95.50 98 ALA A O 1
ATOM 761 N N . PHE A 1 99 ? -1.287 -2.074 -6.180 1.00 95.25 99 PHE A N 1
ATOM 762 C CA . PHE A 1 99 ? -1.705 -0.686 -6.357 1.00 95.25 99 PHE A CA 1
ATOM 763 C C . PHE A 1 99 ? -1.693 -0.242 -7.820 1.00 95.25 99 PHE A C 1
ATOM 765 O O . PHE A 1 99 ? -2.682 0.290 -8.312 1.00 95.25 99 PHE A O 1
ATOM 772 N N . LEU A 1 100 ? -0.601 -0.500 -8.545 1.00 93.31 100 LEU A N 1
ATOM 773 C CA . LEU A 1 100 ? -0.479 -0.087 -9.949 1.00 93.31 100 LEU A CA 1
ATOM 774 C C . LEU A 1 100 ? -1.378 -0.886 -10.894 1.00 93.31 100 LEU A C 1
ATOM 776 O O . LEU A 1 100 ? -1.670 -0.441 -12.000 1.00 93.31 100 LEU A O 1
ATOM 780 N N . THR A 1 101 ? -1.804 -2.074 -10.470 1.00 92.25 101 THR A N 1
ATOM 781 C CA . THR A 1 101 ? -2.746 -2.917 -11.210 1.00 92.25 101 THR A CA 1
ATOM 782 C C . THR A 1 101 ? -4.148 -2.896 -10.607 1.00 92.25 101 THR A C 1
ATOM 784 O O . THR A 1 101 ? -4.959 -3.745 -10.971 1.00 92.25 101 THR A O 1
ATOM 787 N N . ALA A 1 102 ? -4.459 -1.946 -9.722 1.00 91.19 102 ALA A N 1
ATOM 788 C CA . ALA A 1 102 ? -5.792 -1.774 -9.157 1.00 91.19 102 ALA A CA 1
ATOM 789 C C . ALA A 1 102 ? -6.766 -1.200 -10.198 1.00 91.19 102 ALA A C 1
ATOM 791 O O . ALA A 1 102 ? -6.420 -0.326 -10.995 1.00 91.19 102 ALA A O 1
ATOM 792 N N . ASP A 1 103 ? -8.010 -1.680 -10.183 1.00 84.06 103 ASP A N 1
ATOM 793 C CA . ASP A 1 103 ? -9.098 -1.004 -10.889 1.00 84.06 103 ASP A CA 1
ATOM 794 C C . ASP A 1 103 ? -9.631 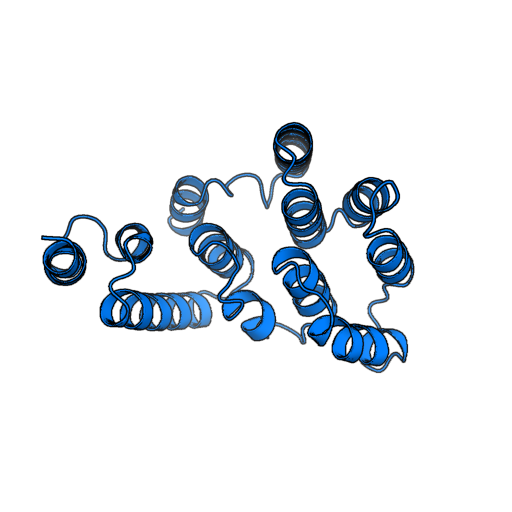0.155 -10.053 1.00 84.06 103 ASP A C 1
ATOM 796 O O . ASP A 1 103 ? -9.456 0.181 -8.839 1.00 84.06 103 ASP A O 1
ATOM 800 N N . SER A 1 104 ? -10.283 1.114 -10.712 1.00 75.19 104 SER A N 1
ATOM 801 C CA . SER A 1 104 ? -10.813 2.341 -10.110 1.00 75.19 104 SER A CA 1
ATOM 802 C C . SER A 1 104 ? -11.534 2.061 -8.776 1.00 75.19 104 SER A C 1
ATOM 804 O O . SER A 1 104 ? -12.634 1.513 -8.763 1.00 75.19 104 SER A O 1
ATOM 806 N N . ASP A 1 105 ? -10.880 2.437 -7.671 1.00 72.06 105 ASP A N 1
ATOM 807 C CA . ASP A 1 105 ? -11.281 2.256 -6.266 1.00 72.06 105 ASP A CA 1
ATOM 808 C C . ASP A 1 105 ? -11.374 0.814 -5.730 1.00 72.06 105 ASP A C 1
ATOM 810 O O . ASP A 1 105 ? -12.060 0.574 -4.727 1.00 72.06 105 ASP A O 1
ATOM 814 N N . ASN A 1 106 ? -10.704 -0.156 -6.354 1.00 88.69 106 ASN A N 1
ATOM 815 C CA . ASN A 1 106 ? -10.538 -1.503 -5.810 1.00 88.69 106 ASN A CA 1
ATOM 816 C C . ASN A 1 106 ? -9.085 -1.748 -5.391 1.00 88.69 106 ASN A C 1
ATOM 818 O O . ASN A 1 106 ? -8.262 -2.208 -6.180 1.00 88.69 106 ASN A O 1
ATOM 822 N N . TYR A 1 10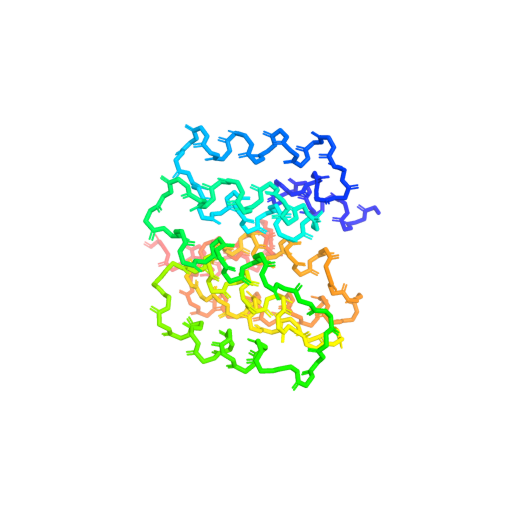7 ? -8.804 -1.473 -4.118 1.00 94.88 107 TYR A N 1
ATOM 823 C CA . TYR A 1 107 ? -7.486 -1.660 -3.514 1.00 94.88 107 TYR A CA 1
ATOM 824 C C . TYR A 1 107 ? -7.423 -2.857 -2.558 1.00 94.88 107 TYR A C 1
ATOM 826 O O . TYR A 1 107 ? -6.509 -2.930 -1.740 1.00 94.88 107 TYR A O 1
ATOM 834 N N . ASN A 1 108 ? -8.363 -3.803 -2.646 1.00 93.44 108 ASN A N 1
ATOM 835 C CA . ASN A 1 108 ? -8.431 -4.942 -1.722 1.00 93.44 108 ASN A CA 1
ATOM 836 C C . ASN A 1 108 ? -7.114 -5.726 -1.681 1.00 93.44 108 ASN A C 1
ATOM 838 O O . ASN A 1 108 ? -6.624 -6.048 -0.609 1.00 93.44 108 ASN A O 1
ATOM 842 N N . LEU A 1 109 ? -6.463 -5.898 -2.836 1.00 94.25 109 LEU A N 1
ATOM 843 C CA . LEU A 1 109 ? -5.160 -6.560 -2.930 1.00 94.25 109 LEU A CA 1
ATOM 844 C C . LEU A 1 109 ? -4.019 -5.842 -2.195 1.00 94.25 109 LEU A C 1
ATOM 846 O O . LEU A 1 109 ? -2.973 -6.445 -2.038 1.00 94.25 109 LEU A O 1
ATOM 850 N N . VAL A 1 110 ? -4.165 -4.571 -1.811 1.00 96.12 110 VAL A N 1
ATOM 851 C CA . VAL A 1 110 ? -3.204 -3.855 -0.950 1.00 96.12 110 VAL A CA 1
ATOM 852 C C . VAL A 1 110 ? -3.634 -3.951 0.515 1.00 96.12 110 VAL A C 1
ATOM 854 O O . VAL A 1 110 ? -2.808 -4.130 1.406 1.00 96.12 110 VAL A O 1
ATOM 857 N N . LEU A 1 111 ? -4.938 -3.826 0.761 1.00 95.12 111 LEU A N 1
ATOM 858 C CA . LEU A 1 111 ? -5.545 -3.819 2.092 1.00 95.12 111 LEU A CA 1
ATOM 859 C C . LEU A 1 111 ? -5.478 -5.188 2.785 1.00 95.12 111 LEU A C 1
ATOM 861 O O . LEU A 1 111 ? -5.333 -5.261 4.002 1.00 95.12 111 LEU A O 1
ATOM 865 N N . GLU A 1 112 ? -5.539 -6.266 2.010 1.00 92.62 112 GLU A N 1
ATOM 866 C CA . GLU A 1 112 ? -5.534 -7.655 2.480 1.00 92.62 112 GLU A CA 1
ATOM 867 C C . GLU A 1 112 ? -4.117 -8.266 2.526 1.00 92.62 112 GLU A C 1
ATOM 869 O O . GLU A 1 112 ? -3.972 -9.451 2.801 1.00 92.62 112 GLU A O 1
ATOM 874 N N . GLU A 1 113 ? -3.048 -7.494 2.280 1.00 94.06 113 GLU A N 1
ATOM 875 C CA . GLU A 1 113 ? -1.667 -7.996 2.404 1.00 94.06 113 GLU A CA 1
ATOM 876 C C . GLU A 1 113 ? -1.308 -8.229 3.882 1.00 94.06 113 GLU A C 1
ATOM 878 O O . GLU A 1 113 ? -0.870 -7.320 4.589 1.00 94.06 113 GLU A O 1
ATOM 883 N N . GLU A 1 114 ? -1.506 -9.459 4.358 1.00 87.69 114 GLU A N 1
ATOM 884 C CA . GLU A 1 114 ? -1.383 -9.838 5.773 1.00 87.69 114 GLU A CA 1
ATOM 885 C C . GLU A 1 114 ? 0.010 -9.578 6.364 1.00 87.69 114 GLU A C 1
ATOM 887 O O . GLU A 1 114 ? 0.112 -9.097 7.495 1.00 87.69 114 GLU A O 1
ATOM 892 N N . ASP A 1 115 ? 1.065 -9.812 5.578 1.00 92.31 115 ASP A N 1
ATOM 893 C CA . ASP A 1 115 ? 2.461 -9.594 5.983 1.00 92.31 115 ASP A CA 1
ATOM 894 C C . ASP A 1 115 ? 2.855 -8.102 6.001 1.00 92.31 115 ASP A C 1
ATOM 896 O O . ASP A 1 115 ? 3.931 -7.743 6.486 1.00 92.31 115 ASP A O 1
ATOM 900 N N . MET A 1 116 ? 2.012 -7.209 5.466 1.00 94.12 116 MET A N 1
ATOM 901 C CA . MET A 1 116 ? 2.237 -5.768 5.551 1.00 94.12 116 MET A CA 1
ATOM 902 C C . MET A 1 116 ? 1.817 -5.252 6.930 1.00 94.12 116 MET A C 1
ATOM 904 O O . MET A 1 116 ? 0.793 -5.661 7.496 1.00 94.12 116 MET A O 1
ATOM 908 N N . ALA A 1 117 ? 2.580 -4.295 7.465 1.00 92.75 117 ALA A N 1
ATOM 909 C CA . ALA A 1 117 ? 2.272 -3.699 8.757 1.00 92.75 117 ALA A CA 1
ATOM 910 C C . ALA A 1 117 ? 0.834 -3.157 8.771 1.00 92.75 117 ALA A C 1
ATOM 912 O O . ALA A 1 117 ? 0.413 -2.415 7.880 1.00 92.75 117 ALA A O 1
ATOM 913 N N . VAL A 1 118 ? 0.074 -3.525 9.805 1.00 91.69 118 VAL A N 1
ATOM 914 C CA . VAL A 1 118 ? -1.332 -3.123 9.973 1.00 91.69 118 VAL A CA 1
ATOM 915 C C . VAL A 1 118 ? -1.473 -1.598 9.927 1.00 91.69 118 VAL A C 1
ATOM 917 O O . VAL A 1 118 ? -2.393 -1.082 9.302 1.00 91.69 118 VAL A O 1
ATOM 920 N N . THR A 1 119 ? -0.524 -0.867 10.518 1.00 91.12 119 THR A N 1
ATOM 921 C CA . THR A 1 119 ? -0.477 0.602 10.480 1.00 91.12 119 THR A CA 1
ATOM 922 C C . THR A 1 119 ? -0.396 1.157 9.065 1.00 91.12 119 THR A C 1
ATOM 924 O O . THR A 1 119 ? -1.083 2.124 8.753 1.00 91.12 119 THR A O 1
ATOM 927 N N . ASP A 1 120 ? 0.408 0.535 8.202 1.00 93.88 120 ASP A N 1
ATOM 928 C CA . ASP A 1 120 ? 0.582 0.973 6.818 1.00 93.88 120 ASP A CA 1
ATOM 929 C C . ASP A 1 120 ? -0.660 0.633 5.983 1.00 93.88 120 ASP A C 1
ATOM 931 O O . ASP A 1 120 ? -1.106 1.451 5.182 1.00 93.88 120 ASP A O 1
ATOM 935 N N . ARG A 1 121 ? -1.298 -0.519 6.236 1.00 95.00 121 ARG A N 1
ATOM 936 C CA . ARG A 1 121 ? -2.596 -0.875 5.636 1.00 95.00 121 ARG A CA 1
ATOM 937 C C . ARG A 1 121 ? -3.709 0.099 6.023 1.00 95.00 121 ARG A C 1
ATOM 939 O O . ARG A 1 121 ? -4.468 0.542 5.162 1.00 95.00 121 ARG A O 1
ATOM 946 N N . ILE A 1 122 ? -3.804 0.455 7.305 1.00 92.56 122 ILE A N 1
ATOM 947 C CA . ILE A 1 122 ? -4.761 1.458 7.798 1.00 92.56 122 ILE A CA 1
ATOM 948 C C . ILE A 1 122 ? -4.479 2.806 7.137 1.00 92.56 122 ILE A C 1
ATOM 950 O O . ILE A 1 122 ? -5.393 3.429 6.602 1.00 92.56 122 ILE A O 1
ATOM 954 N N . ALA A 1 123 ? -3.224 3.254 7.124 1.00 92.31 123 ALA A N 1
ATOM 955 C CA . ALA A 1 123 ? -2.857 4.520 6.507 1.00 92.31 123 ALA A CA 1
ATOM 956 C C . ALA A 1 123 ? -3.174 4.566 5.008 1.00 92.31 123 ALA A C 1
ATOM 958 O O . ALA A 1 123 ? -3.684 5.573 4.510 1.00 92.31 123 ALA A O 1
ATOM 959 N N . PHE A 1 124 ? -2.934 3.463 4.301 1.00 95.19 124 PHE A N 1
ATOM 960 C CA . PHE A 1 124 ? -3.319 3.310 2.908 1.00 95.19 124 PHE A CA 1
ATOM 961 C C . PHE A 1 124 ? -4.844 3.436 2.745 1.00 95.19 124 PHE A C 1
ATOM 963 O O . PHE A 1 124 ? -5.313 4.251 1.951 1.00 95.19 124 PHE A O 1
ATOM 970 N N . ALA A 1 125 ? -5.635 2.718 3.549 1.00 93.94 125 ALA A N 1
ATOM 971 C CA . ALA A 1 125 ? -7.096 2.814 3.527 1.00 93.94 125 ALA A CA 1
ATOM 972 C C . ALA A 1 125 ? -7.592 4.251 3.750 1.00 93.94 125 ALA A C 1
ATOM 974 O O . ALA A 1 125 ? -8.428 4.747 2.996 1.00 93.94 125 ALA A O 1
ATOM 975 N N . LEU A 1 126 ? -7.024 4.942 4.743 1.00 92.12 126 LEU A N 1
ATOM 976 C CA . LEU A 1 126 ? -7.328 6.342 5.043 1.00 92.12 126 LEU A CA 1
ATOM 977 C C . LEU A 1 126 ? -7.020 7.267 3.857 1.00 92.12 126 LEU A C 1
ATOM 979 O O . LEU A 1 126 ? -7.725 8.255 3.674 1.00 92.12 126 LEU A O 1
ATOM 983 N N . SER A 1 127 ? -5.985 6.962 3.072 1.00 91.75 127 SER A N 1
ATOM 984 C CA . SER A 1 127 ? -5.497 7.817 1.983 1.00 91.75 127 SER A CA 1
ATOM 985 C C . SER A 1 127 ? -6.254 7.620 0.667 1.00 91.75 127 SER A C 1
ATOM 987 O O . SER A 1 127 ? -6.426 8.582 -0.080 1.00 91.75 127 SER A O 1
ATOM 989 N N . PHE A 1 128 ? -6.693 6.390 0.371 1.00 92.00 128 PHE A N 1
ATOM 990 C CA . PHE A 1 128 ? -7.187 6.013 -0.961 1.00 92.00 128 PHE A CA 1
ATOM 991 C C . PHE A 1 128 ? -8.649 5.555 -1.006 1.00 92.00 128 PHE A C 1
ATOM 993 O O . PHE A 1 128 ? -9.227 5.523 -2.092 1.00 92.00 128 PHE A O 1
ATOM 1000 N N . LEU A 1 129 ? -9.274 5.205 0.124 1.00 92.62 129 LEU A N 1
ATOM 1001 C CA . LEU A 1 129 ? -10.679 4.792 0.137 1.00 92.62 129 LEU A CA 1
ATOM 1002 C C . LEU A 1 129 ? -11.631 5.968 0.364 1.00 92.62 129 LEU A C 1
ATOM 1004 O O . LEU A 1 129 ? -11.386 6.872 1.166 1.00 92.62 129 LEU A O 1
ATOM 1008 N N . SER A 1 130 ? -12.790 5.890 -0.293 1.00 91.81 130 SER A N 1
ATOM 1009 C CA . SER A 1 130 ? -13.956 6.711 0.034 1.00 91.81 130 SER A CA 1
ATOM 1010 C C . SER A 1 130 ? -14.417 6.472 1.473 1.00 91.81 130 SER A C 1
ATOM 1012 O O . SER A 1 130 ? -14.265 5.364 1.986 1.00 91.81 130 SER A O 1
ATOM 1014 N N . ASP A 1 131 ? -15.090 7.454 2.072 1.00 89.00 131 ASP A N 1
ATOM 1015 C CA . ASP A 1 131 ? -15.555 7.402 3.464 1.00 89.00 131 ASP A CA 1
ATOM 1016 C C . ASP A 1 131 ? -16.326 6.125 3.828 1.00 89.00 131 ASP A C 1
ATOM 1018 O O . ASP A 1 131 ? -16.032 5.520 4.855 1.00 89.00 131 ASP A O 1
ATOM 1022 N N . SER A 1 132 ? -17.245 5.666 2.971 1.00 90.94 132 SER A N 1
ATOM 1023 C CA . SER A 1 132 ? -18.002 4.427 3.200 1.00 90.94 132 SER A CA 1
ATOM 1024 C C . SER A 1 132 ? -17.097 3.193 3.242 1.00 90.94 132 SER A C 1
ATOM 1026 O O . SER A 1 132 ? -17.019 2.522 4.265 1.00 90.94 132 SER A O 1
ATOM 1028 N N . LYS A 1 133 ? -16.344 2.946 2.162 1.00 91.44 133 LYS A N 1
ATOM 1029 C CA . LYS A 1 133 ? -15.404 1.816 2.052 1.00 91.44 133 LYS A CA 1
ATOM 1030 C C . LYS A 1 133 ? -14.353 1.810 3.160 1.00 91.44 133 LYS A C 1
ATOM 1032 O O . LYS A 1 133 ? -13.973 0.750 3.636 1.00 91.44 133 LYS A O 1
ATOM 1037 N N . MET A 1 134 ? -13.874 2.988 3.553 1.00 90.88 134 MET A N 1
ATOM 1038 C CA . MET A 1 134 ? -12.931 3.136 4.656 1.00 90.88 134 MET A CA 1
ATOM 1039 C C . MET A 1 134 ? -13.548 2.653 5.968 1.00 90.88 134 MET A C 1
ATOM 1041 O O . MET A 1 134 ? -12.912 1.880 6.672 1.00 90.88 134 MET A O 1
ATOM 1045 N N . ILE A 1 135 ? -14.767 3.086 6.300 1.00 89.44 135 ILE A N 1
ATOM 1046 C CA . ILE A 1 135 ? -15.446 2.661 7.532 1.00 89.44 135 ILE A CA 1
ATOM 1047 C C . ILE A 1 135 ? -15.665 1.146 7.522 1.00 89.44 135 ILE A C 1
ATOM 1049 O O . ILE A 1 135 ? -15.312 0.485 8.497 1.00 89.44 135 ILE A O 1
ATOM 1053 N N . ASP A 1 136 ? -16.173 0.601 6.415 1.00 92.06 136 ASP A N 1
ATOM 1054 C CA . ASP A 1 136 ? -16.415 -0.838 6.272 1.00 92.06 136 ASP A CA 1
ATOM 1055 C C . ASP A 1 136 ? -15.122 -1.643 6.469 1.00 92.06 136 ASP A C 1
ATOM 1057 O O . ASP A 1 136 ? -15.092 -2.602 7.240 1.00 92.06 136 ASP A O 1
ATOM 1061 N N . TYR A 1 137 ? -14.032 -1.205 5.832 1.00 92.31 137 TYR A N 1
ATOM 1062 C CA . TYR A 1 137 ? -12.719 -1.824 5.974 1.00 92.31 137 TYR A CA 1
ATOM 1063 C C . TYR A 1 137 ? -12.199 -1.770 7.415 1.00 92.31 137 TYR A C 1
ATOM 1065 O O . TYR A 1 137 ? -11.724 -2.776 7.933 1.00 92.31 137 TYR A O 1
ATOM 1073 N N . LEU A 1 138 ? -12.292 -0.615 8.084 1.00 90.38 138 LEU A N 1
ATOM 1074 C CA . LEU A 1 138 ? -11.805 -0.477 9.458 1.00 90.38 138 LEU A CA 1
ATOM 1075 C C . LEU A 1 138 ? -12.597 -1.353 10.434 1.00 90.38 138 LEU A C 1
ATOM 1077 O O . LEU A 1 138 ? -11.994 -1.927 11.338 1.00 90.38 138 LEU A O 1
ATOM 1081 N N . ILE A 1 139 ? -13.915 -1.492 10.248 1.00 89.88 139 ILE A N 1
ATOM 1082 C CA . ILE A 1 139 ? -14.745 -2.395 11.060 1.00 89.88 139 ILE A CA 1
ATOM 1083 C C . ILE A 1 139 ? -14.293 -3.843 10.852 1.00 89.88 139 ILE A C 1
ATOM 1085 O O . ILE A 1 139 ? -13.959 -4.517 11.823 1.00 89.88 139 ILE A O 1
ATOM 1089 N N . GLN A 1 140 ? -14.189 -4.289 9.596 1.00 91.56 140 GLN A N 1
ATOM 1090 C CA . GLN A 1 140 ? -13.756 -5.651 9.263 1.00 91.56 140 GLN A CA 1
ATOM 1091 C C . GLN A 1 140 ? -12.362 -5.966 9.815 1.00 91.56 140 GLN A C 1
ATOM 1093 O O . GLN A 1 140 ? -12.158 -7.004 10.442 1.00 91.56 140 GLN A O 1
ATOM 1098 N N . LEU A 1 141 ? -11.413 -5.044 9.638 1.00 90.44 141 LEU A N 1
ATOM 1099 C CA . LEU A 1 141 ? -10.062 -5.179 10.170 1.00 90.44 141 LEU A CA 1
ATOM 1100 C C . LEU A 1 141 ? -10.055 -5.215 11.705 1.00 90.44 141 LEU A C 1
ATOM 1102 O O . LEU A 1 141 ? -9.294 -5.980 12.291 1.00 90.44 141 LEU A O 1
ATOM 1106 N N . THR A 1 142 ? -10.897 -4.422 12.373 1.00 87.62 142 THR A N 1
ATOM 1107 C CA . THR A 1 142 ? -11.006 -4.447 13.842 1.00 87.62 142 THR A CA 1
ATOM 1108 C C . THR A 1 142 ? -11.508 -5.800 14.335 1.00 87.62 142 THR A C 1
ATOM 1110 O O . THR A 1 142 ? -10.932 -6.355 15.273 1.00 87.62 142 THR A O 1
ATOM 1113 N N . ASP A 1 143 ? -12.541 -6.349 13.694 1.00 88.12 143 ASP A N 1
ATOM 1114 C CA . ASP A 1 143 ? -13.106 -7.651 14.055 1.00 88.12 143 ASP A CA 1
ATOM 1115 C C . ASP A 1 143 ? -12.080 -8.773 13.854 1.00 88.12 143 ASP A C 1
ATOM 1117 O O . ASP A 1 143 ? -11.895 -9.608 14.742 1.00 88.12 143 ASP A O 1
ATOM 1121 N N . GLN A 1 144 ? -11.354 -8.747 12.731 1.00 88.81 144 GLN A N 1
ATOM 1122 C CA . GLN A 1 144 ? -10.292 -9.706 12.430 1.00 88.81 144 GLN A CA 1
ATOM 1123 C C . GLN A 1 144 ? -9.160 -9.642 13.461 1.00 88.81 144 GLN A C 1
ATOM 1125 O O . GLN A 1 144 ? -8.833 -10.648 14.082 1.00 88.81 144 GLN A O 1
ATOM 1130 N N . LEU A 1 145 ? -8.600 -8.453 13.711 1.00 86.00 145 LEU A N 1
ATOM 1131 C CA . LEU A 1 145 ? -7.504 -8.292 14.672 1.00 86.00 145 LEU A CA 1
ATOM 1132 C C . LEU A 1 145 ? -7.929 -8.681 16.092 1.00 86.00 145 LEU A C 1
ATOM 1134 O O . LEU A 1 145 ? -7.113 -9.207 16.845 1.00 86.00 145 LEU A O 1
ATOM 1138 N N . THR A 1 146 ? -9.196 -8.450 16.450 1.00 83.38 146 THR A N 1
ATOM 1139 C CA . THR A 1 146 ? -9.762 -8.872 17.738 1.00 83.38 146 THR A CA 1
ATOM 1140 C C . THR A 1 146 ? -9.873 -10.388 17.838 1.00 83.38 146 THR A C 1
ATOM 1142 O O . THR A 1 146 ? -9.509 -10.949 18.868 1.00 83.38 146 THR A O 1
ATOM 1145 N N . ALA A 1 147 ? -10.337 -11.057 16.781 1.00 84.88 147 ALA A N 1
ATOM 1146 C CA . ALA A 1 147 ? -10.408 -12.515 16.734 1.00 84.88 147 ALA A CA 1
ATOM 1147 C C . ALA A 1 147 ? -9.014 -13.165 16.787 1.00 84.88 147 ALA A C 1
ATOM 1149 O O . ALA A 1 147 ? -8.830 -14.178 17.465 1.00 84.88 147 ALA A O 1
ATOM 1150 N N . ASP A 1 148 ? -8.033 -12.548 16.129 1.00 83.12 148 ASP A N 1
ATOM 1151 C CA . ASP A 1 148 ? -6.652 -13.032 16.058 1.00 83.12 148 ASP A CA 1
ATOM 1152 C C . ASP A 1 148 ? -5.827 -12.695 17.314 1.00 83.12 148 ASP A C 1
ATOM 1154 O O . ASP A 1 148 ? -4.705 -13.180 17.468 1.00 83.12 148 ASP A O 1
ATOM 1158 N N . GLY A 1 149 ? -6.344 -11.848 18.212 1.00 77.69 149 GLY A N 1
ATOM 1159 C CA . GLY A 1 149 ? -5.602 -11.365 19.380 1.00 77.69 149 GLY A CA 1
ATOM 1160 C C . GLY A 1 149 ? -4.460 -10.412 19.041 1.00 77.69 149 GLY A C 1
ATOM 1161 O O . GLY A 1 149 ? -3.512 -10.269 19.810 1.00 77.69 149 GLY A O 1
ATOM 1162 N N . ASN A 1 150 ? -4.499 -9.773 17.875 1.00 78.81 150 ASN A N 1
ATOM 1163 C CA . ASN A 1 150 ? -3.403 -8.955 17.390 1.00 78.81 150 ASN A CA 1
ATOM 1164 C C . ASN A 1 150 ? -3.422 -7.565 18.044 1.00 78.81 150 ASN A C 1
ATOM 1166 O O . ASN A 1 150 ? -4.319 -6.753 17.810 1.00 78.81 150 ASN A O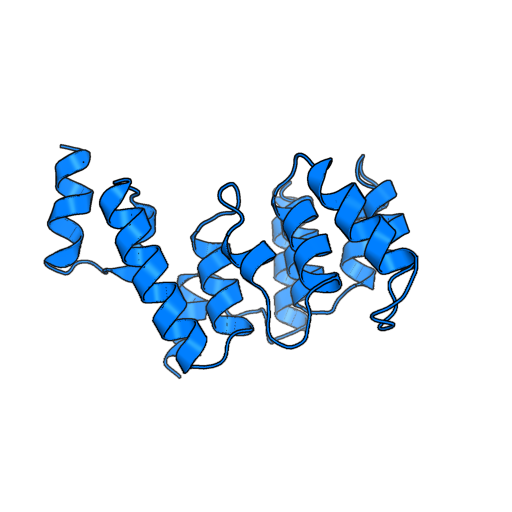 1
ATOM 1170 N N . LEU A 1 151 ? -2.373 -7.253 18.813 1.00 75.12 151 LEU A N 1
ATOM 1171 C CA . LEU A 1 151 ? -2.226 -5.979 19.528 1.00 75.12 151 LEU A CA 1
ATOM 1172 C C . LEU A 1 151 ? -2.222 -4.745 18.614 1.00 75.12 151 LEU A C 1
ATOM 1174 O O . LEU A 1 151 ? -2.513 -3.647 19.086 1.00 75.12 151 LEU A O 1
ATOM 1178 N N . ALA A 1 152 ? -1.958 -4.889 17.313 1.00 72.69 152 ALA A N 1
ATOM 1179 C CA . ALA A 1 152 ? -2.112 -3.788 16.364 1.00 72.69 152 ALA A CA 1
ATOM 1180 C C . ALA A 1 152 ? -3.564 -3.271 16.291 1.00 72.69 152 ALA A C 1
ATOM 1182 O O . ALA A 1 152 ? -3.781 -2.098 15.982 1.00 72.69 152 ALA A O 1
ATOM 1183 N N . GLY A 1 153 ? -4.549 -4.105 16.657 1.00 70.88 153 GLY A N 1
ATOM 1184 C CA . GLY A 1 153 ? -5.957 -3.724 16.793 1.00 70.88 153 GLY A CA 1
ATOM 1185 C C . GLY A 1 153 ? -6.205 -2.634 17.840 1.00 70.88 153 GLY A C 1
ATOM 1186 O O . GLY A 1 153 ? -7.180 -1.895 17.722 1.00 70.88 153 GLY A O 1
ATOM 1187 N N . LEU A 1 154 ? -5.281 -2.430 18.792 1.00 73.62 154 LEU A N 1
ATOM 1188 C CA . LEU A 1 154 ? -5.361 -1.345 19.780 1.00 73.62 154 LEU A CA 1
ATOM 1189 C C . LEU A 1 154 ? -5.398 0.046 19.140 1.00 73.62 154 LEU A C 1
ATOM 1191 O O . LEU A 1 154 ? -5.989 0.967 19.705 1.00 73.62 154 LEU A O 1
ATOM 1195 N N . ILE A 1 155 ? -4.792 0.206 17.960 1.00 73.06 155 ILE A N 1
ATOM 1196 C CA . ILE A 1 155 ? -4.811 1.471 17.214 1.00 73.06 155 ILE A CA 1
ATOM 1197 C C . ILE A 1 155 ? -6.235 1.799 16.744 1.00 73.06 155 ILE A C 1
ATOM 1199 O O . ILE A 1 155 ? -6.600 2.972 16.679 1.00 73.06 155 ILE A O 1
ATOM 1203 N N . LEU A 1 156 ? -7.048 0.776 16.465 1.00 69.62 156 LEU A N 1
ATOM 1204 C CA . LEU A 1 156 ? -8.424 0.912 15.984 1.00 69.62 156 LEU A CA 1
ATOM 1205 C C . LEU A 1 156 ? -9.443 0.963 17.127 1.00 69.62 156 LEU A C 1
ATOM 1207 O O . LEU A 1 156 ? -10.371 1.767 17.086 1.00 69.62 156 LEU A O 1
ATOM 1211 N N . THR A 1 157 ? -9.261 0.150 18.171 1.00 67.94 157 THR A N 1
ATOM 1212 C CA . THR A 1 157 ? -10.181 0.104 19.322 1.00 67.94 157 THR A CA 1
ATOM 1213 C C . THR A 1 157 ? -9.922 1.210 20.347 1.00 67.94 157 THR A C 1
ATOM 1215 O O . THR A 1 157 ? -10.758 1.463 21.220 1.00 67.94 157 THR A O 1
ATOM 1218 N N . GLY A 1 158 ? -8.741 1.837 20.298 1.00 63.16 158 GLY A N 1
ATOM 1219 C CA . GLY A 1 158 ? -8.240 2.714 21.353 1.00 63.16 158 GLY A CA 1
ATOM 1220 C C . GLY A 1 158 ? -8.087 1.991 22.699 1.00 63.16 158 GLY A C 1
ATOM 1221 O O . GLY A 1 158 ? -8.174 0.766 22.794 1.00 63.16 158 GLY A O 1
ATOM 1222 N N . MET A 1 159 ? -7.899 2.757 23.778 1.00 54.03 159 MET A N 1
ATOM 1223 C CA . MET A 1 159 ? -7.893 2.248 25.162 1.00 54.03 159 MET A CA 1
ATOM 1224 C C . MET A 1 159 ? -9.311 2.190 25.775 1.00 54.03 159 MET A C 1
ATOM 1226 O O . MET A 1 159 ? -9.500 2.530 26.941 1.00 54.03 159 MET A O 1
ATOM 1230 N N . CYS A 1 160 ? -10.332 1.821 24.996 1.00 50.91 160 CYS A N 1
ATOM 1231 C CA . CYS A 1 160 ? -11.711 1.663 25.484 1.00 50.91 160 CYS A CA 1
ATOM 1232 C C . CYS A 1 160 ? -12.019 0.205 25.850 1.00 50.91 160 CYS A C 1
ATOM 1234 O O . CYS A 1 160 ? -11.231 -0.682 25.565 1.00 50.91 160 CYS A O 1
ATOM 1236 N N . SER A 1 161 ? -13.179 -0.079 26.453 1.00 55.34 161 SER A N 1
ATOM 1237 C CA . SER A 1 161 ? -13.564 -1.437 26.886 1.00 55.34 161 SER A CA 1
ATOM 1238 C C . SER A 1 161 ? -13.528 -2.512 25.784 1.00 55.34 161 SER A C 1
ATOM 1240 O O . SER A 1 161 ? -13.479 -3.695 26.102 1.00 55.34 161 SER A O 1
ATOM 1242 N N . ALA A 1 162 ? -13.494 -2.115 24.509 1.00 54.81 162 ALA A N 1
ATOM 1243 C CA . ALA A 1 162 ? -13.270 -2.989 23.357 1.00 54.81 162 ALA A CA 1
ATOM 1244 C C . ALA A 1 162 ? -11.822 -3.522 23.225 1.00 54.81 162 ALA A C 1
ATOM 1246 O O . ALA A 1 162 ? -11.607 -4.479 22.494 1.00 54.81 162 ALA A O 1
ATOM 1247 N N . SER A 1 163 ? -10.837 -2.960 23.939 1.00 53.09 163 SER A N 1
ATOM 1248 C CA . SER A 1 163 ? -9.447 -3.451 23.969 1.00 53.09 163 SER A CA 1
ATOM 1249 C C . SER A 1 163 ? -9.185 -4.520 25.033 1.00 53.09 163 SER A C 1
ATOM 1251 O O . SER A 1 163 ? -8.145 -5.176 25.008 1.00 53.09 163 SER A O 1
ATOM 1253 N N . LEU A 1 164 ? -10.122 -4.720 25.967 1.00 60.03 164 LEU A N 1
ATOM 1254 C CA . LEU A 1 164 ? -10.022 -5.736 27.019 1.00 60.03 164 LEU A CA 1
ATOM 1255 C C . LEU A 1 164 ? -9.876 -7.163 26.464 1.00 60.03 164 LEU A C 1
ATOM 1257 O O . LEU A 1 164 ? -9.002 -7.866 26.966 1.00 60.03 164 LEU A O 1
ATOM 1261 N N . PRO A 1 165 ? -10.639 -7.595 25.439 1.00 60.78 165 PRO A N 1
ATOM 1262 C CA . PRO A 1 165 ? -10.451 -8.912 24.827 1.00 60.78 165 PRO A CA 1
ATOM 1263 C C . PRO A 1 165 ? -9.045 -9.107 24.238 1.00 60.78 165 PRO A C 1
ATOM 1265 O O . PRO A 1 165 ? -8.429 -10.140 24.475 1.00 60.78 165 PRO A O 1
ATOM 1268 N N . LEU A 1 166 ? -8.504 -8.085 23.559 1.00 57.78 166 LEU A N 1
ATOM 1269 C CA . LEU A 1 166 ? -7.147 -8.103 22.992 1.00 57.78 166 LEU A CA 1
ATOM 1270 C C . LEU A 1 166 ? -6.067 -8.232 24.077 1.00 57.78 166 LEU A C 1
ATOM 1272 O O . LEU A 1 166 ? -5.107 -8.983 23.928 1.00 57.78 166 LEU A O 1
ATOM 1276 N N . LEU A 1 167 ? -6.226 -7.508 25.188 1.00 59.59 167 LEU A N 1
ATOM 1277 C CA . LEU A 1 167 ? -5.283 -7.541 26.310 1.00 59.59 167 LEU A CA 1
ATOM 1278 C C . LEU A 1 167 ? -5.374 -8.841 27.121 1.00 59.59 167 LEU A C 1
ATOM 1280 O O . LEU A 1 167 ? -4.360 -9.313 27.628 1.00 59.59 167 LEU A O 1
ATOM 1284 N N . GLN A 1 168 ? -6.568 -9.429 27.239 1.00 59.72 168 GLN A N 1
ATOM 1285 C CA . GLN A 1 168 ? -6.786 -10.682 27.971 1.00 59.72 168 GLN A CA 1
ATOM 1286 C C . GLN A 1 168 ? -6.114 -11.891 27.317 1.00 59.72 168 GLN A C 1
ATOM 1288 O O . GLN A 1 168 ? -5.845 -12.864 28.007 1.00 59.72 168 GLN A O 1
ATOM 1293 N N . GLN A 1 169 ? -5.817 -11.838 26.020 1.00 61.62 169 GLN A N 1
ATOM 1294 C CA . GLN A 1 169 ? -5.151 -12.931 25.307 1.00 61.62 169 GLN A CA 1
ATOM 1295 C C . GLN A 1 169 ? -3.626 -12.964 25.531 1.00 61.62 169 GLN A C 1
ATOM 1297 O O . GLN A 1 169 ? -2.972 -13.941 25.172 1.00 61.62 169 GLN A O 1
ATOM 1302 N N . TYR A 1 170 ? -3.070 -11.910 26.138 1.00 53.62 170 TYR A N 1
ATOM 1303 C CA . TYR A 1 170 ? -1.644 -11.749 26.451 1.00 53.62 170 TYR A CA 1
ATOM 1304 C C . TYR A 1 170 ? -1.320 -11.810 27.959 1.00 53.62 170 TYR A C 1
ATOM 1306 O O . TYR A 1 170 ? -0.152 -11.662 28.330 1.00 53.62 170 TYR A O 1
ATOM 1314 N N . LEU A 1 171 ? -2.328 -12.015 28.818 1.00 51.78 171 LEU A N 1
ATOM 1315 C CA . LEU A 1 171 ? -2.205 -12.217 30.271 1.00 51.78 171 LEU A CA 1
ATOM 1316 C C . LEU A 1 171 ? -2.393 -13.693 30.631 1.00 51.78 171 LEU A C 1
ATOM 1318 O O . LEU A 1 171 ? -1.658 -14.158 31.531 1.00 51.78 171 LEU A O 1
#